Protein AF-A0A5K1BAX4-F1 (afdb_monomer_lite)

InterPro domains:
  IPR012001 Thiamine pyrophosphate enzyme, N-terminal TPP-binding domain [PF02776] (2-65)
  IPR029061 Thiamin diphosphate-binding fold [SSF52518] (1-65)

Structure (mmCIF, N/CA/C/O backbone):
data_AF-A0A5K1BAX4-F1
#
_entry.id   AF-A0A5K1BAX4-F1
#
loop_
_atom_site.group_PDB
_atom_site.id
_atom_site.type_symbol
_atom_site.label_atom_id
_atom_site.label_alt_id
_atom_site.label_comp_id
_atom_site.label_asym_id
_atom_site.label_entity_id
_atom_site.label_seq_id
_atom_site.pdbx_PDB_ins_code
_atom_site.Cartn_x
_atom_site.Cartn_y
_atom_site.Cartn_z
_atom_site.occupancy
_atom_site.B_iso_or_equiv
_atom_site.auth_seq_id
_atom_site.auth_comp_id
_atom_site.auth_asym_id
_atom_site.auth_atom_id
_atom_site.pdbx_PDB_model_num
ATOM 1 N N . TYR A 1 1 ? -9.680 -0.315 3.782 1.00 95.75 1 TYR A N 1
ATOM 2 C CA . TYR A 1 1 ? -8.989 0.915 3.351 1.00 95.75 1 TYR A CA 1
ATOM 3 C C . TYR A 1 1 ? -7.633 0.525 2.788 1.00 95.75 1 TYR A C 1
ATOM 5 O O . TYR A 1 1 ? -6.909 -0.187 3.475 1.00 95.75 1 TYR A O 1
ATOM 13 N N . PHE A 1 2 ? -7.327 0.887 1.544 1.00 97.75 2 PHE A N 1
ATOM 14 C CA . PHE A 1 2 ? -6.143 0.431 0.813 1.00 97.75 2 PHE A CA 1
ATOM 15 C C . PHE A 1 2 ? -5.232 1.612 0.483 1.00 97.75 2 PHE A C 1
ATOM 17 O O . PHE A 1 2 ? -5.613 2.516 -0.252 1.00 97.75 2 PHE A O 1
ATOM 24 N N . CYS A 1 3 ? -4.019 1.575 1.010 1.00 97.81 3 CYS A N 1
ATOM 25 C CA . CYS A 1 3 ? -2.961 2.542 0.791 1.00 97.81 3 CYS A CA 1
ATOM 26 C C . CYS A 1 3 ? -1.994 1.973 -0.255 1.00 97.81 3 CYS A C 1
ATOM 28 O O . CYS A 1 3 ? -1.373 0.942 -0.012 1.00 97.81 3 CYS A O 1
ATOM 30 N N . ILE A 1 4 ? -1.877 2.603 -1.423 1.00 97.81 4 ILE A N 1
ATOM 31 C CA . ILE A 1 4 ? -1.188 2.034 -2.588 1.00 97.81 4 ILE A CA 1
ATOM 32 C C . ILE A 1 4 ? 0.001 2.911 -2.994 1.00 97.81 4 ILE A C 1
ATOM 34 O O . ILE A 1 4 ? -0.165 4.083 -3.332 1.00 97.81 4 ILE A O 1
ATOM 38 N N . ALA A 1 5 ? 1.196 2.325 -3.013 1.00 97.12 5 ALA A N 1
ATOM 39 C CA . ALA A 1 5 ? 2.366 2.913 -3.650 1.00 97.12 5 ALA A CA 1
ATOM 40 C C . ALA A 1 5 ? 2.462 2.464 -5.119 1.00 97.12 5 ALA A C 1
ATOM 42 O O . ALA A 1 5 ? 2.172 1.299 -5.430 1.00 97.12 5 ALA A O 1
ATOM 43 N N . PRO A 1 6 ? 2.859 3.357 -6.043 1.00 94.69 6 PRO A N 1
ATOM 44 C CA . PRO A 1 6 ? 2.952 3.032 -7.460 1.00 94.69 6 PRO A CA 1
ATOM 45 C C . PRO A 1 6 ? 4.035 1.976 -7.730 1.00 94.69 6 PRO A C 1
ATOM 47 O O . PRO A 1 6 ? 5.149 2.050 -7.218 1.00 94.69 6 PRO A O 1
ATOM 50 N N . GLY A 1 7 ? 3.727 0.994 -8.582 1.00 94.88 7 GLY A N 1
ATOM 51 C CA . GLY A 1 7 ? 4.687 -0.042 -8.959 1.00 94.88 7 GLY A CA 1
ATOM 52 C C . GLY A 1 7 ? 4.177 -1.036 -10.000 1.00 94.88 7 GLY A C 1
ATOM 53 O O . GLY A 1 7 ? 3.018 -1.450 -9.983 1.00 94.88 7 GLY A O 1
ATOM 54 N N . SER A 1 8 ? 5.065 -1.472 -10.898 1.00 95.50 8 SER A N 1
ATOM 55 C CA . SER A 1 8 ? 4.725 -2.452 -11.942 1.00 95.50 8 SER A CA 1
ATOM 56 C C . SER A 1 8 ? 4.400 -3.831 -11.361 1.00 95.50 8 SER A C 1
ATOM 58 O O . SER A 1 8 ? 3.410 -4.454 -11.730 1.00 95.50 8 SER A O 1
ATOM 60 N N . ARG A 1 9 ? 5.193 -4.299 -10.389 1.00 96.62 9 ARG A N 1
ATOM 61 C CA . ARG A 1 9 ? 5.021 -5.625 -9.769 1.00 96.62 9 ARG A CA 1
ATOM 62 C C . ARG A 1 9 ? 3.789 -5.711 -8.865 1.00 96.62 9 ARG A C 1
ATOM 64 O O . ARG A 1 9 ? 3.226 -6.788 -8.715 1.00 96.62 9 ARG A O 1
ATOM 71 N N . SER A 1 10 ? 3.347 -4.587 -8.301 1.00 95.81 10 SER A N 1
ATOM 72 C CA . SER A 1 10 ? 2.132 -4.489 -7.483 1.00 95.81 10 SER A CA 1
ATOM 73 C C . SER A 1 10 ? 0.868 -4.182 -8.294 1.00 95.81 10 SER A C 1
ATOM 75 O O . SER A 1 10 ? -0.223 -4.163 -7.724 1.00 95.81 10 SER A O 1
ATOM 77 N N . SER A 1 11 ? 0.977 -3.987 -9.615 1.00 96.31 11 SER A N 1
ATOM 78 C CA . SER A 1 11 ? -0.151 -3.604 -10.476 1.00 96.31 11 SER A CA 1
ATOM 79 C C . SER A 1 11 ? -1.357 -4.556 -10.398 1.00 96.31 11 SER A C 1
ATOM 81 O O . SER A 1 11 ? -2.469 -4.046 -10.273 1.00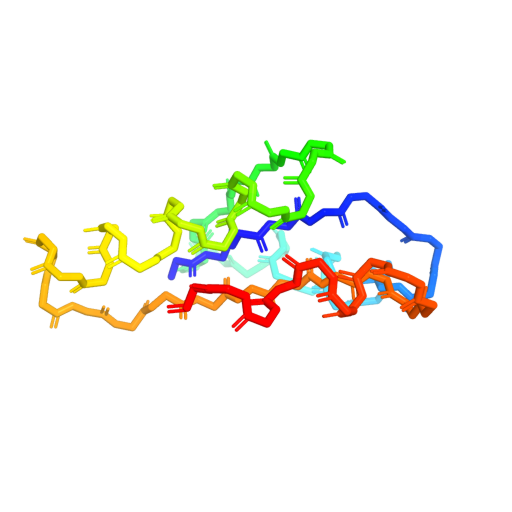 96.31 11 SER A O 1
ATOM 83 N N . PRO A 1 12 ? -1.205 -5.900 -10.374 1.00 96.88 12 PRO A N 1
ATOM 84 C CA . PRO A 1 12 ? -2.359 -6.795 -10.236 1.00 96.88 12 PRO A CA 1
ATOM 85 C C . PRO A 1 12 ? -3.144 -6.571 -8.935 1.00 96.88 12 PRO A C 1
ATOM 87 O O . PRO A 1 12 ? -4.372 -6.556 -8.947 1.00 96.88 12 PRO A O 1
ATOM 90 N N . LEU A 1 13 ? -2.441 -6.333 -7.821 1.00 96.94 13 LEU A N 1
ATOM 91 C CA . LEU A 1 13 ? -3.059 -6.059 -6.520 1.00 96.94 13 LEU A CA 1
ATOM 92 C C . LEU A 1 13 ? -3.720 -4.678 -6.493 1.00 96.94 13 LEU A C 1
ATOM 94 O O . LEU A 1 13 ? -4.826 -4.535 -5.977 1.00 96.94 13 LEU A O 1
ATOM 98 N N . ALA A 1 14 ? -3.060 -3.671 -7.069 1.00 96.31 14 ALA A N 1
ATOM 99 C CA . ALA A 1 14 ? -3.584 -2.312 -7.137 1.00 96.31 14 ALA A CA 1
ATOM 100 C C . ALA A 1 14 ? -4.860 -2.230 -7.992 1.00 96.31 14 ALA A C 1
ATOM 102 O O . ALA A 1 14 ? -5.838 -1.618 -7.569 1.00 96.31 14 ALA A O 1
ATOM 103 N N . VAL A 1 15 ? -4.883 -2.892 -9.154 1.00 97.00 15 VAL A N 1
ATOM 104 C CA . VAL A 1 15 ? -6.067 -2.956 -10.027 1.00 97.00 15 VAL A CA 1
ATOM 105 C C . VAL A 1 15 ? -7.200 -3.729 -9.355 1.00 97.00 15 VAL A C 1
ATOM 107 O O . VAL A 1 15 ? -8.337 -3.264 -9.366 1.00 97.00 15 VAL A O 1
ATOM 110 N N . ALA A 1 16 ? -6.904 -4.862 -8.708 1.00 97.31 16 ALA A N 1
ATOM 111 C CA . ALA A 1 16 ? -7.912 -5.624 -7.974 1.00 97.31 16 ALA A CA 1
ATOM 112 C C . ALA A 1 16 ? -8.553 -4.790 -6.850 1.00 97.31 16 ALA A C 1
ATOM 114 O O . ALA A 1 16 ? -9.780 -4.764 -6.739 1.00 97.31 16 ALA A O 1
ATOM 115 N N . ALA A 1 17 ? -7.743 -4.058 -6.076 1.00 96.25 17 ALA A N 1
ATOM 116 C CA . ALA A 1 17 ? -8.229 -3.160 -5.031 1.00 96.25 17 ALA A CA 1
ATOM 117 C C . ALA A 1 17 ? -9.084 -2.020 -5.607 1.00 96.25 17 ALA A C 1
ATOM 119 O O . ALA A 1 17 ? -10.185 -1.793 -5.122 1.00 96.25 17 ALA A O 1
ATOM 120 N N . ALA A 1 18 ? -8.628 -1.359 -6.676 1.00 95.62 18 ALA A N 1
ATOM 121 C CA . ALA A 1 18 ? -9.366 -0.266 -7.313 1.00 95.62 18 ALA A CA 1
ATOM 122 C C . ALA A 1 18 ? -10.685 -0.717 -7.968 1.00 95.62 18 ALA A C 1
ATOM 124 O O . ALA A 1 18 ? -11.628 0.062 -8.059 1.00 95.62 18 ALA A O 1
ATOM 125 N N . SER A 1 19 ? -10.762 -1.972 -8.421 1.00 96.88 19 SER A N 1
ATOM 126 C CA . SER A 1 19 ? -11.973 -2.546 -9.023 1.00 96.88 19 SER A CA 1
ATOM 127 C C . SER A 1 19 ? -13.027 -2.997 -8.005 1.00 96.88 19 SER A C 1
ATOM 129 O O . SER A 1 19 ? -14.165 -3.271 -8.385 1.00 96.88 19 SER A O 1
ATOM 131 N N . HIS A 1 20 ? -12.673 -3.102 -6.719 1.00 96.81 20 HIS A N 1
ATOM 132 C CA . HIS A 1 20 ? -13.592 -3.576 -5.688 1.00 96.81 20 HIS A CA 1
ATOM 133 C C . HIS A 1 20 ? -14.493 -2.437 -5.182 1.00 96.81 20 HIS A C 1
ATOM 135 O O . HIS A 1 20 ? -13.985 -1.473 -4.614 1.00 96.81 20 HIS A O 1
ATOM 141 N N . PRO A 1 21 ? -15.833 -2.553 -5.273 1.00 94.75 21 PRO A N 1
ATOM 142 C CA . PRO A 1 21 ? -16.749 -1.453 -4.945 1.00 94.75 21 PRO A CA 1
ATOM 143 C C . PRO A 1 21 ? -16.726 -1.046 -3.464 1.00 94.75 21 PRO A C 1
ATOM 145 O O . PRO A 1 21 ? -17.029 0.094 -3.129 1.00 94.75 21 PRO A O 1
ATOM 148 N N . ASN A 1 22 ? -16.332 -1.961 -2.574 1.00 95.06 22 ASN A N 1
ATOM 149 C CA . ASN A 1 22 ? -16.238 -1.710 -1.132 1.00 95.06 22 ASN A CA 1
ATOM 150 C C . ASN A 1 22 ? -14.826 -1.285 -0.686 1.00 95.06 22 ASN A C 1
ATOM 152 O O . ASN A 1 22 ? -14.571 -1.133 0.510 1.00 95.06 22 ASN A O 1
ATOM 156 N N . ALA A 1 23 ? -13.882 -1.138 -1.619 1.00 95.12 23 ALA A N 1
ATOM 157 C CA . ALA A 1 23 ? -12.516 -0.747 -1.318 1.00 95.12 23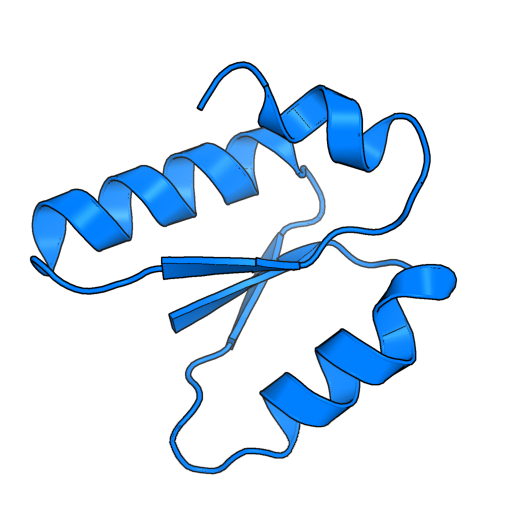 ALA A CA 1
ATOM 158 C C . ALA A 1 23 ? -12.335 0.763 -1.505 1.00 95.12 23 ALA A C 1
ATOM 160 O O . ALA A 1 23 ? -12.449 1.302 -2.599 1.00 95.12 23 ALA A O 1
ATOM 161 N N . THR A 1 24 ? -11.991 1.462 -0.424 1.00 96.38 24 THR A N 1
ATOM 162 C CA . THR A 1 24 ? -11.480 2.835 -0.512 1.00 96.38 24 THR A CA 1
ATOM 163 C C . THR A 1 24 ? -9.979 2.789 -0.764 1.00 96.38 24 THR A C 1
ATOM 165 O O . THR A 1 24 ? -9.247 2.272 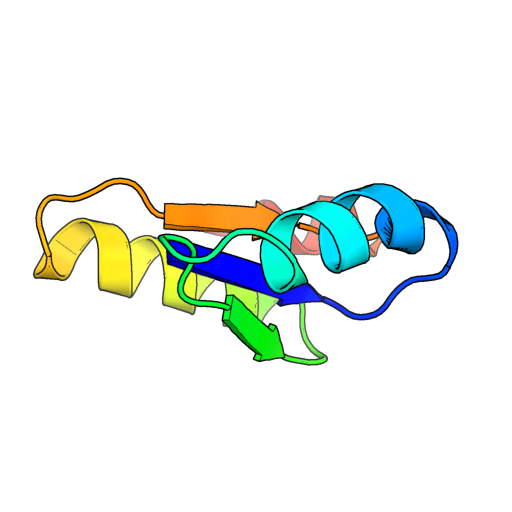0.085 1.00 96.38 24 THR A O 1
ATOM 168 N N . CYS A 1 25 ? -9.528 3.328 -1.895 1.00 96.69 25 CYS A N 1
ATOM 169 C CA . CYS A 1 25 ? -8.119 3.370 -2.280 1.00 96.69 25 CYS A CA 1
ATOM 170 C C . CYS A 1 25 ? -7.549 4.786 -2.157 1.00 96.69 25 CYS A C 1
ATOM 172 O O . CYS A 1 25 ? -8.149 5.743 -2.640 1.00 96.69 25 CYS A O 1
ATOM 174 N N . ILE A 1 26 ? -6.364 4.902 -1.562 1.00 96.81 26 ILE A N 1
ATOM 175 C CA . ILE A 1 26 ? -5.536 6.108 -1.596 1.00 96.81 26 ILE A CA 1
ATOM 176 C C . ILE A 1 26 ? -4.172 5.776 -2.182 1.00 96.81 26 ILE A C 1
ATOM 178 O O . ILE A 1 26 ? -3.686 4.654 -2.030 1.00 96.81 26 ILE A O 1
ATOM 182 N N . SER A 1 27 ? -3.530 6.756 -2.807 1.00 95.38 27 SER A N 1
ATOM 183 C CA . SER A 1 27 ? -2.194 6.594 -3.373 1.00 95.38 27 SER A CA 1
ATOM 184 C C . SER A 1 27 ? -1.208 7.605 -2.805 1.00 95.38 27 SER A C 1
ATOM 186 O O . SER A 1 27 ? -1.530 8.788 -2.706 1.00 95.38 27 SER A O 1
ATOM 188 N N . CYS A 1 28 ? 0.009 7.158 -2.501 1.00 94.50 28 CYS A N 1
ATOM 189 C CA . CYS A 1 28 ? 1.139 8.019 -2.152 1.00 94.50 28 CYS A CA 1
ATOM 190 C C . CYS A 1 28 ? 2.403 7.475 -2.821 1.00 94.50 28 CYS A C 1
ATOM 192 O O . CYS A 1 28 ? 2.576 6.264 -2.923 1.00 94.50 28 CYS A O 1
ATOM 194 N N . PHE A 1 29 ? 3.274 8.365 -3.292 1.00 93.44 29 PHE A N 1
ATOM 195 C CA . PHE A 1 29 ? 4.516 7.979 -3.962 1.00 93.44 29 PHE A CA 1
A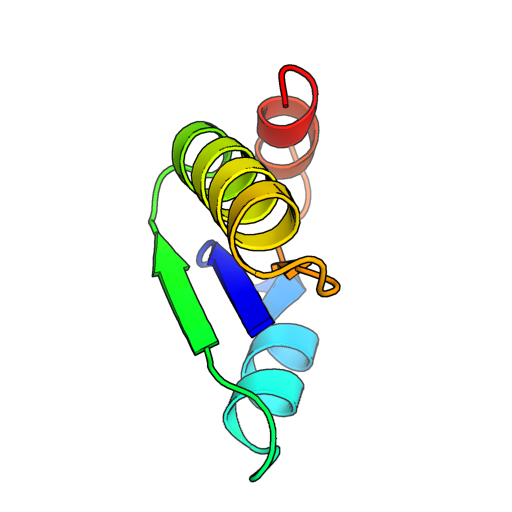TOM 196 C C . PHE A 1 29 ? 5.633 7.589 -2.983 1.00 93.44 29 PHE A C 1
ATOM 198 O O . PHE A 1 29 ? 6.532 6.859 -3.376 1.00 93.44 29 PHE A O 1
ATOM 205 N N . ASP A 1 30 ? 5.584 8.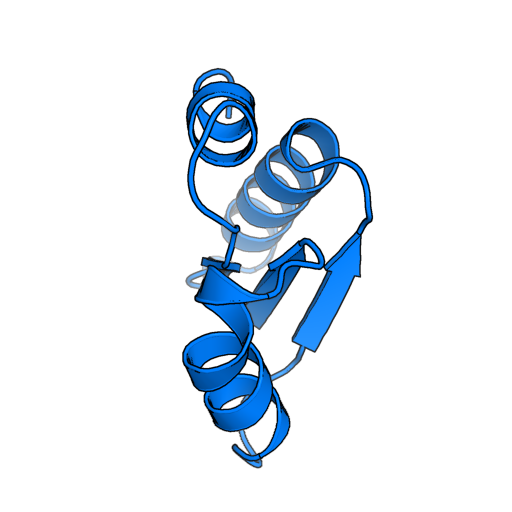064 -1.733 1.00 96.44 30 ASP A N 1
ATOM 206 C CA . ASP A 1 30 ? 6.521 7.678 -0.675 1.00 96.44 30 ASP A CA 1
ATOM 207 C C . ASP A 1 30 ? 5.908 6.571 0.189 1.00 96.44 30 ASP A C 1
ATOM 209 O O 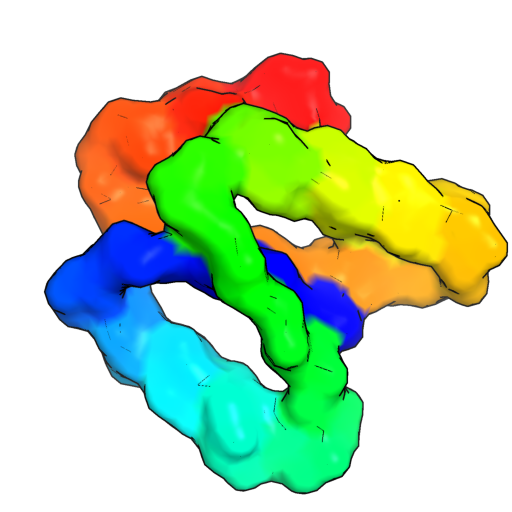. ASP A 1 30 ? 4.917 6.788 0.893 1.00 96.44 30 ASP A O 1
ATOM 213 N N . GLU A 1 31 ? 6.507 5.379 0.166 1.00 97.62 31 GLU A N 1
ATOM 214 C CA . GLU A 1 31 ? 5.990 4.229 0.905 1.00 97.62 31 GLU A CA 1
ATOM 215 C C . GLU A 1 31 ? 6.052 4.426 2.421 1.00 97.62 31 GLU A C 1
ATOM 217 O O . GLU A 1 31 ? 5.198 3.902 3.137 1.00 97.62 31 GLU A O 1
ATOM 222 N N . ARG A 1 32 ? 7.025 5.196 2.928 1.00 97.88 32 ARG A N 1
ATOM 223 C CA . ARG A 1 32 ? 7.156 5.439 4.372 1.00 97.88 32 ARG A CA 1
ATOM 224 C C . ARG A 1 32 ? 5.987 6.280 4.878 1.00 97.88 32 ARG A C 1
ATOM 226 O O . ARG A 1 32 ? 5.324 5.906 5.845 1.00 97.88 32 ARG A O 1
ATOM 233 N N . SER A 1 33 ? 5.708 7.393 4.202 1.00 97.44 33 SER A N 1
ATOM 234 C CA . SER A 1 33 ? 4.549 8.241 4.501 1.00 97.44 33 SER A CA 1
ATOM 235 C C . SER A 1 33 ? 3.230 7.478 4.341 1.00 97.44 33 SER A C 1
ATOM 237 O O . SER A 1 33 ? 2.337 7.605 5.180 1.00 97.44 33 SER A O 1
ATOM 239 N N . LEU A 1 34 ? 3.123 6.631 3.311 1.00 97.56 34 LEU A N 1
ATOM 240 C CA . LEU A 1 34 ? 1.969 5.757 3.086 1.00 97.56 34 LEU A CA 1
ATOM 241 C C . LEU A 1 34 ? 1.728 4.791 4.261 1.00 97.56 34 LEU A C 1
ATOM 243 O O . LEU A 1 34 ? 0.582 4.599 4.676 1.00 97.56 34 LEU A O 1
ATOM 247 N N . ALA A 1 35 ? 2.794 4.202 4.806 1.00 97.62 35 ALA A N 1
ATOM 248 C CA . ALA A 1 35 ? 2.723 3.275 5.932 1.00 97.62 35 ALA A CA 1
ATOM 249 C C . ALA A 1 35 ? 2.236 3.972 7.211 1.00 97.62 35 ALA A C 1
ATOM 251 O O . ALA A 1 35 ? 1.283 3.513 7.842 1.00 97.62 35 ALA A O 1
ATOM 252 N N . PHE A 1 36 ? 2.798 5.138 7.545 1.00 98.12 36 PHE A N 1
ATOM 253 C CA . PHE A 1 36 ? 2.334 5.921 8.695 1.00 98.12 36 PHE A CA 1
ATOM 254 C C . PHE A 1 36 ? 0.895 6.410 8.532 1.00 98.12 36 PHE A C 1
ATOM 256 O O . PHE A 1 36 ? 0.135 6.407 9.502 1.00 98.12 36 PHE A O 1
ATOM 263 N N . HIS A 1 37 ? 0.484 6.767 7.313 1.00 97.62 37 HIS A N 1
ATOM 264 C CA . HIS A 1 37 ? -0.910 7.090 7.031 1.00 97.62 37 HIS A CA 1
ATOM 265 C C . HIS A 1 37 ? -1.829 5.888 7.304 1.00 97.62 37 HIS A C 1
ATOM 267 O O . HIS A 1 37 ? -2.882 6.041 7.925 1.00 97.62 37 HIS A O 1
ATOM 273 N N . ALA A 1 38 ? -1.442 4.682 6.875 1.00 97.69 38 ALA A N 1
ATOM 274 C CA . ALA A 1 38 ? -2.206 3.464 7.137 1.00 97.69 38 ALA A CA 1
ATOM 275 C C . ALA A 1 38 ? -2.334 3.178 8.644 1.00 97.69 38 ALA A C 1
ATOM 277 O O . ALA A 1 38 ? -3.436 2.902 9.117 1.00 97.69 38 ALA A O 1
ATOM 278 N N . VAL A 1 39 ? -1.243 3.315 9.408 1.00 97.75 39 VAL A N 1
ATOM 279 C CA . VAL A 1 39 ? -1.251 3.155 10.873 1.00 97.75 39 VAL A CA 1
ATOM 280 C C . VAL A 1 39 ? -2.137 4.208 11.545 1.00 97.75 39 VAL A C 1
ATOM 282 O O . VAL A 1 39 ? -2.938 3.871 12.418 1.00 97.75 39 VAL A O 1
ATOM 285 N N . GLY A 1 40 ? -2.040 5.472 11.125 1.00 97.88 40 GLY A N 1
ATOM 286 C CA . GLY A 1 40 ? -2.876 6.562 11.632 1.00 97.88 40 GLY A CA 1
ATOM 287 C C . GLY A 1 40 ? -4.364 6.322 11.374 1.00 97.88 40 GLY A C 1
ATOM 288 O O . GLY A 1 40 ? -5.172 6.421 12.298 1.00 97.88 40 GLY A O 1
ATOM 289 N N . TYR A 1 41 ? -4.719 5.919 10.150 1.00 97.75 41 TYR A N 1
ATOM 290 C CA . TYR A 1 41 ? -6.088 5.541 9.806 1.00 97.75 41 TYR A CA 1
ATOM 291 C C . TYR A 1 41 ? -6.573 4.361 10.650 1.00 97.75 41 TYR A C 1
ATOM 293 O O . TYR A 1 41 ? -7.664 4.428 11.213 1.00 97.75 41 TYR A O 1
ATOM 301 N N . ALA A 1 42 ? -5.779 3.292 10.769 1.00 97.62 42 ALA A N 1
ATOM 302 C CA . ALA A 1 42 ? -6.180 2.100 11.510 1.00 97.62 42 ALA A CA 1
ATOM 303 C C . ALA A 1 42 ? -6.433 2.403 12.993 1.00 97.62 42 ALA A C 1
ATOM 305 O O . ALA A 1 42 ? -7.429 1.958 13.562 1.00 97.62 42 ALA A O 1
ATOM 306 N N . ARG A 1 43 ? -5.575 3.231 13.603 1.00 97.06 43 ARG A N 1
ATOM 307 C CA . ARG A 1 43 ? -5.741 3.692 14.988 1.00 97.06 43 ARG A CA 1
ATOM 308 C C . ARG A 1 43 ? -6.963 4.591 15.171 1.00 97.06 43 ARG A C 1
ATOM 310 O O . ARG A 1 43 ? -7.669 4.433 16.157 1.00 97.06 43 ARG A O 1
ATOM 317 N N . GLY A 1 44 ? -7.210 5.525 14.251 1.00 97.88 44 GLY A N 1
ATOM 318 C CA . GLY A 1 44 ? -8.321 6.478 14.364 1.00 97.88 44 GLY A CA 1
ATOM 319 C C . GLY A 1 44 ? -9.692 5.886 14.029 1.00 97.88 44 GLY A C 1
ATOM 320 O O . GLY A 1 44 ? -10.693 6.279 14.618 1.00 97.88 44 GLY A O 1
ATOM 321 N N . SER A 1 45 ? -9.744 4.937 13.094 1.00 96.00 45 SER A N 1
ATOM 322 C CA . SER A 1 45 ? -10.989 4.291 12.651 1.00 96.00 45 SER A CA 1
ATOM 323 C C . SER A 1 45 ? -11.333 3.014 13.418 1.00 96.00 45 SER A C 1
ATOM 325 O O . SER A 1 45 ? -12.417 2.470 13.218 1.00 96.00 45 SER A O 1
ATOM 327 N N . CYS A 1 46 ? -10.414 2.504 14.248 1.00 95.69 46 CYS A N 1
ATOM 328 C CA . CYS A 1 46 ? -10.489 1.166 14.847 1.00 95.69 46 CYS A CA 1
ATOM 329 C C . CYS A 1 46 ? -10.727 0.050 13.808 1.00 95.69 46 CYS A C 1
ATOM 331 O O . CYS A 1 46 ? -11.313 -0.987 14.120 1.00 95.69 46 CYS A O 1
ATOM 333 N N . GLY A 1 47 ? -10.293 0.269 12.564 1.00 95.50 47 GLY A N 1
ATOM 334 C CA . GLY A 1 47 ? -10.511 -0.625 11.433 1.00 95.50 47 GLY A CA 1
ATOM 335 C C . GLY A 1 47 ? -9.206 -1.017 10.736 1.00 95.50 47 GLY A C 1
ATOM 336 O O . GLY A 1 47 ? -8.181 -0.352 10.892 1.00 95.50 47 GLY A O 1
ATOM 337 N N . PRO A 1 48 ? -9.208 -2.099 9.942 1.00 96.06 48 PRO A N 1
ATOM 338 C CA . PRO A 1 48 ? -8.014 -2.535 9.234 1.00 96.06 48 PRO A CA 1
ATOM 339 C C . PRO A 1 48 ? -7.651 -1.583 8.080 1.00 96.06 48 PRO A C 1
ATOM 341 O O . PRO A 1 48 ? -8.477 -1.260 7.216 1.00 96.06 48 PRO A O 1
ATOM 344 N N . ALA A 1 49 ? -6.375 -1.198 8.029 1.00 97.12 49 ALA A N 1
ATOM 345 C CA . ALA A 1 49 ? -5.745 -0.563 6.875 1.00 97.12 49 ALA A CA 1
ATOM 346 C C . ALA A 1 49 ? -4.809 -1.557 6.178 1.00 97.12 49 ALA A C 1
ATOM 348 O O . ALA A 1 49 ? -4.105 -2.319 6.837 1.00 97.12 49 ALA A O 1
ATOM 349 N N . VAL A 1 50 ? -4.791 -1.539 4.848 1.00 97.25 50 VAL A N 1
ATOM 350 C CA . VAL A 1 50 ? -3.958 -2.415 4.015 1.00 97.25 50 VAL A CA 1
ATOM 351 C C . VAL A 1 50 ? -2.977 -1.558 3.232 1.00 97.25 50 VAL A C 1
ATOM 353 O O . VAL A 1 50 ? -3.387 -0.559 2.648 1.00 97.25 50 VAL A O 1
ATOM 356 N N . VAL A 1 51 ? -1.706 -1.955 3.178 1.00 97.44 51 VAL A N 1
ATOM 357 C CA . VAL A 1 51 ? -0.682 -1.294 2.356 1.00 97.44 51 VAL A CA 1
ATOM 358 C C . VAL A 1 51 ? -0.295 -2.201 1.191 1.00 97.44 51 VAL A C 1
ATOM 360 O O . VAL A 1 51 ? 0.015 -3.374 1.387 1.00 97.44 51 VAL A O 1
ATOM 363 N N . ILE A 1 52 ? -0.302 -1.653 -0.022 1.00 97.56 52 ILE A N 1
ATOM 364 C CA . ILE A 1 52 ? 0.173 -2.306 -1.242 1.00 97.56 52 ILE A CA 1
ATOM 365 C C . ILE A 1 52 ? 1.401 -1.538 -1.719 1.00 97.56 52 ILE A C 1
ATOM 367 O O . ILE A 1 52 ? 1.316 -0.349 -2.016 1.00 97.56 52 ILE A O 1
ATOM 371 N N . THR A 1 53 ? 2.534 -2.224 -1.827 1.00 97.44 53 THR A N 1
ATOM 372 C CA . THR A 1 53 ? 3.772 -1.656 -2.363 1.00 97.44 53 THR A CA 1
ATOM 373 C C . THR A 1 53 ? 4.419 -2.598 -3.372 1.00 97.44 53 THR A C 1
ATOM 375 O O . THR A 1 53 ? 4.121 -3.795 -3.413 1.00 97.44 53 THR A O 1
ATOM 378 N N . SER A 1 54 ? 5.281 -2.050 -4.222 1.00 96.56 54 SER A N 1
ATOM 379 C CA . SER A 1 54 ? 6.114 -2.842 -5.124 1.00 96.56 54 SER A CA 1
ATOM 380 C C . SER A 1 54 ? 7.222 -3.556 -4.346 1.00 96.56 54 SER A C 1
ATOM 382 O O . SER A 1 54 ? 7.488 -3.272 -3.183 1.00 96.56 54 SER A O 1
ATOM 384 N N . SER A 1 55 ? 7.919 -4.485 -4.990 1.00 95.69 55 SER A N 1
ATOM 385 C CA . SER A 1 55 ? 9.104 -5.117 -4.392 1.00 95.69 55 SER A CA 1
ATOM 386 C C . SER A 1 55 ? 10.323 -4.188 -4.413 1.00 95.69 55 SER A C 1
ATOM 388 O O . SER A 1 55 ? 10.347 -3.178 -5.116 1.00 95.69 55 SER A O 1
ATOM 390 N N . GLY A 1 56 ? 11.388 -4.589 -3.716 1.00 95.00 56 GLY A N 1
ATOM 391 C CA . GLY A 1 56 ? 12.629 -3.822 -3.594 1.00 95.00 56 GLY A CA 1
ATOM 392 C C . GLY A 1 56 ? 12.634 -2.975 -2.324 1.00 95.00 56 GLY A C 1
ATOM 393 O O . GLY A 1 56 ? 12.000 -3.339 -1.335 1.00 95.00 56 GLY A O 1
ATOM 394 N N . THR A 1 57 ? 13.331 -1.839 -2.362 1.00 94.12 57 THR A N 1
ATOM 395 C CA . THR A 1 57 ? 13.451 -0.909 -1.222 1.00 94.12 57 THR A CA 1
ATOM 396 C C . THR A 1 57 ? 12.108 -0.352 -0.755 1.00 94.12 57 THR A C 1
ATOM 398 O O . THR A 1 57 ? 11.964 -0.015 0.416 1.00 94.12 57 THR A O 1
ATOM 401 N N . ALA A 1 58 ? 11.110 -0.333 -1.638 1.00 94.88 58 ALA A N 1
ATOM 402 C CA . ALA A 1 58 ? 9.733 0.035 -1.340 1.00 94.88 58 ALA A CA 1
ATOM 403 C C . ALA A 1 58 ? 9.123 -0.797 -0.190 1.00 94.88 58 ALA A C 1
ATOM 405 O O . ALA A 1 58 ? 8.384 -0.262 0.632 1.00 94.88 58 ALA A O 1
ATOM 406 N N . VAL A 1 59 ? 9.489 -2.083 -0.067 1.00 96.25 59 VAL A N 1
ATOM 407 C CA . VAL A 1 59 ? 9.085 -2.934 1.070 1.00 96.25 59 VAL A CA 1
ATOM 408 C C . VAL A 1 59 ? 9.827 -2.525 2.340 1.00 96.25 59 VAL A C 1
ATOM 410 O O . VAL A 1 59 ? 9.225 -2.402 3.402 1.00 96.25 59 VAL A O 1
ATOM 413 N N . SER A 1 60 ? 11.133 -2.274 2.238 1.00 96.62 60 SER A N 1
ATOM 414 C CA . SER A 1 60 ? 11.961 -1.855 3.375 1.00 96.62 60 SER A CA 1
ATOM 415 C C . SER A 1 60 ? 11.529 -0.503 3.951 1.00 96.62 60 SER A C 1
ATOM 417 O O . SER A 1 60 ? 11.636 -0.294 5.156 1.00 96.62 60 SER A O 1
ATOM 419 N N . ASN A 1 61 ? 10.999 0.399 3.119 1.00 96.88 61 ASN A N 1
ATOM 420 C CA . ASN A 1 61 ? 10.458 1.689 3.553 1.00 96.88 61 ASN A CA 1
ATOM 421 C C . ASN A 1 61 ? 9.243 1.563 4.490 1.00 96.88 61 ASN A C 1
ATOM 423 O O . ASN A 1 61 ? 8.954 2.523 5.201 1.00 96.88 61 ASN A O 1
ATOM 427 N N . LEU A 1 62 ? 8.570 0.405 4.529 1.00 96.81 62 LEU A N 1
ATOM 428 C CA . LEU A 1 62 ? 7.440 0.155 5.430 1.00 96.81 62 LEU A CA 1
ATOM 429 C C . LEU A 1 62 ? 7.867 -0.158 6.871 1.00 96.81 62 LEU A C 1
ATOM 431 O O . LEU A 1 62 ? 7.068 0.017 7.779 1.00 96.81 62 LEU A O 1
ATOM 435 N N . LEU A 1 63 ? 9.111 -0.602 7.086 1.00 97.44 63 LEU A N 1
ATOM 436 C CA . LEU A 1 63 ? 9.605 -1.088 8.382 1.00 97.44 63 LEU A CA 1
ATOM 437 C C . LEU A 1 63 ? 9.409 -0.130 9.582 1.00 97.44 63 LEU A C 1
ATOM 439 O O . LEU A 1 63 ? 9.202 -0.632 10.682 1.00 97.44 63 LEU A O 1
ATOM 443 N N . PRO A 1 64 ? 9.514 1.209 9.441 1.00 96.56 64 PRO A N 1
ATOM 444 C CA . PRO A 1 64 ? 9.386 2.113 10.588 1.00 96.56 64 PRO A CA 1
ATOM 445 C C . PRO A 1 64 ? 7.971 2.264 11.163 1.00 96.56 64 PRO A C 1
ATOM 447 O O . PRO A 1 64 ? 7.843 2.822 12.254 1.00 96.56 64 PRO A O 1
ATOM 450 N N . ALA A 1 65 ? 6.938 1.880 10.412 1.00 93.25 65 ALA A N 1
ATOM 451 C CA . ALA A 1 65 ? 5.535 2.063 10.784 1.00 93.25 65 ALA A CA 1
ATOM 452 C C . ALA A 1 65 ? 4.971 0.807 11.458 1.00 93.25 65 ALA A C 1
ATOM 454 O O . ALA A 1 65 ? 4.212 0.980 12.440 1.00 93.25 65 ALA A O 1
#

Sequence (65 aa):
YFCIAPGSRSSPLAVAAASHPNATCISCFDERSLAFHAVGYARGSCGPAVVITSSGTAVSNLLPA

pLDDT: mean 96.5, std 1.15, range [93.25, 98.12]

Radius of gyration: 11.19 Å; chains: 1; bounding box: 30×15×27 Å

Organism: NCBI:txid210225

Foldseek 3Di:
DEEEADDPQLVVVVVVQVPDPPHDYDYDNQLLVSLVVQVVCCVVVVDHYHYTFDDDCSVVSNVVD

Secondary structure (DSSP, 8-state):
-EEE---STTHHHHHHHHH-TT--EEE-S-HHHHHHHHHHHHHHHTS--EEE--SSHHHHTTTT-